Protein AF-A0A6B9FFH4-F1 (afdb_monomer_lite)

Sequence (96 aa):
MSFEESNRLKTLRRREKRAVATIEVTFDEKSAYECPKCGDEERIGIYGRDYDEPSFLPCSAWGCDALLKFVDDGDREDPEPSGQVGLAQFTGGDSA

Foldseek 3Di:
DDPPDDPVVVVVVVLVVQAPEEDAAAAPDWDWDADPPPRDIDTDHDYDDPPPDWDWDADPPPPGRHIYIYDYPPPDDNPDPPPPPDPVPPPPDDDD

Secondary structure (DSSP, 8-state):
------HHHHHHHHHHHH-SEEEEE-BTS-EEEE-TTT--EEEE-B-STT--S-EEEE-SSTT---EEEEEE-S-PPP--------SGGGS-----

Structure (mmCIF, N/CA/C/O backbone):
data_AF-A0A6B9FFH4-F1
#
_entry.id   AF-A0A6B9FFH4-F1
#
loop_
_atom_site.group_PDB
_atom_site.id
_atom_site.type_symbol
_atom_site.label_atom_id
_atom_site.label_alt_id
_atom_site.label_comp_id
_atom_site.label_asym_id
_atom_site.label_entity_id
_atom_site.label_seq_id
_atom_site.pdbx_PDB_ins_code
_atom_site.Cartn_x
_atom_site.Cartn_y
_atom_site.Cartn_z
_atom_site.occupancy
_atom_site.B_iso_or_equiv
_atom_site.auth_seq_id
_atom_site.auth_comp_id
_atom_site.auth_asym_id
_atom_site.auth_atom_id
_atom_site.pdbx_PDB_model_num
ATOM 1 N N . MET A 1 1 ? 10.313 31.338 -2.123 1.00 40.78 1 MET A N 1
ATOM 2 C CA . MET A 1 1 ? 9.506 30.635 -3.141 1.00 40.78 1 MET A CA 1
ATOM 3 C C . MET A 1 1 ? 8.744 29.535 -2.426 1.00 40.78 1 MET A C 1
ATOM 5 O O . MET A 1 1 ? 9.375 28.619 -1.916 1.00 40.78 1 MET A O 1
ATOM 9 N N . SER A 1 2 ? 7.429 29.677 -2.264 1.00 51.41 2 SER A N 1
ATOM 10 C CA . SER A 1 2 ? 6.595 28.613 -1.703 1.00 51.41 2 SER A CA 1
ATOM 11 C C . SER A 1 2 ? 6.494 27.502 -2.743 1.00 51.41 2 SER A C 1
ATOM 13 O O . SER A 1 2 ? 5.872 27.693 -3.784 1.00 51.41 2 SER A O 1
ATOM 15 N N . PHE A 1 3 ? 7.134 26.364 -2.487 1.00 57.47 3 PHE A N 1
ATOM 16 C CA . PHE A 1 3 ? 6.839 25.139 -3.221 1.00 57.47 3 PHE A CA 1
ATOM 17 C C . PHE A 1 3 ? 5.405 24.746 -2.864 1.00 57.47 3 PHE A C 1
ATOM 19 O O . PHE A 1 3 ? 5.165 24.126 -1.827 1.00 57.47 3 PHE A O 1
ATOM 26 N N . GLU A 1 4 ? 4.433 25.178 -3.667 1.00 70.31 4 GLU A N 1
ATOM 27 C CA . GLU A 1 4 ? 3.078 24.660 -3.550 1.00 70.31 4 GLU A CA 1
ATOM 28 C C . GLU A 1 4 ? 3.120 23.176 -3.894 1.00 70.31 4 GLU A C 1
ATOM 30 O O . GLU A 1 4 ? 3.236 22.762 -5.045 1.00 70.31 4 GLU A O 1
ATOM 35 N N . GLU A 1 5 ? 3.088 22.360 -2.849 1.00 74.06 5 GLU A N 1
ATOM 36 C CA . GLU A 1 5 ? 3.020 20.920 -2.986 1.00 74.06 5 GLU A CA 1
ATOM 37 C C . GLU A 1 5 ? 1.751 20.541 -3.765 1.00 74.06 5 GLU A C 1
ATOM 39 O O . GLU A 1 5 ? 0.631 20.902 -3.373 1.00 74.06 5 GLU A O 1
ATOM 44 N N . SER A 1 6 ? 1.942 19.787 -4.853 1.00 85.31 6 SER A N 1
ATOM 45 C CA . SER A 1 6 ? 0.857 19.255 -5.677 1.00 85.31 6 SER A CA 1
ATOM 46 C C . SER A 1 6 ? -0.154 18.483 -4.824 1.00 85.31 6 SER A C 1
ATOM 48 O O . SER A 1 6 ? 0.207 17.736 -3.911 1.00 85.31 6 SER A O 1
ATOM 50 N N . ASN A 1 7 ? -1.441 18.608 -5.152 1.00 86.81 7 ASN A N 1
ATOM 51 C CA . ASN A 1 7 ? -2.515 17.874 -4.475 1.00 86.81 7 ASN A CA 1
ATOM 52 C C . ASN A 1 7 ? -2.310 16.346 -4.517 1.00 86.81 7 ASN A C 1
ATOM 54 O O . ASN A 1 7 ? -2.730 15.649 -3.588 1.00 86.81 7 ASN A O 1
ATOM 58 N N . ARG A 1 8 ? -1.6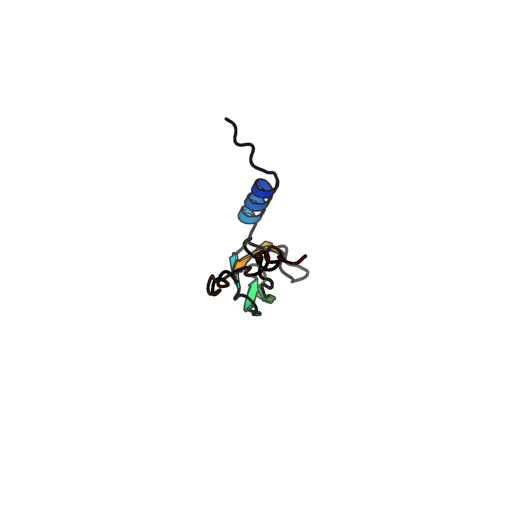14 15.833 -5.545 1.00 81.06 8 ARG A N 1
ATOM 59 C CA . ARG A 1 8 ? -1.206 14.421 -5.640 1.00 81.06 8 ARG A CA 1
ATOM 60 C C . ARG A 1 8 ? -0.274 14.038 -4.490 1.00 81.06 8 ARG A C 1
ATOM 62 O O . ARG A 1 8 ? -0.572 13.103 -3.753 1.00 81.06 8 ARG A O 1
ATOM 69 N N . LEU A 1 9 ? 0.790 14.814 -4.275 1.00 83.06 9 LEU A N 1
ATOM 70 C CA . LEU A 1 9 ? 1.776 14.581 -3.213 1.00 83.06 9 LEU A CA 1
ATOM 71 C C . LEU A 1 9 ? 1.147 14.691 -1.818 1.00 83.06 9 LEU A C 1
ATOM 73 O O . LEU A 1 9 ? 1.352 13.816 -0.976 1.00 83.06 9 LEU A O 1
ATOM 77 N N . LYS A 1 10 ? 0.267 15.680 -1.608 1.00 86.94 10 LYS A N 1
ATOM 78 C CA . LYS A 1 10 ? -0.506 15.802 -0.359 1.00 86.94 10 LYS A CA 1
ATOM 79 C C . LYS A 1 10 ? -1.360 14.562 -0.090 1.00 86.94 10 LYS A C 1
ATOM 81 O O . LYS A 1 10 ? -1.464 14.118 1.053 1.00 86.94 10 LYS A O 1
ATOM 86 N N . THR A 1 11 ? -1.992 14.011 -1.127 1.00 86.81 11 THR A N 1
ATOM 87 C CA . THR A 1 11 ? -2.834 12.810 -1.014 1.00 86.81 11 THR A CA 1
ATOM 88 C C . THR A 1 11 ? -1.996 11.575 -0.708 1.00 86.81 11 THR A C 1
ATOM 90 O O . THR A 1 11 ? -2.354 10.826 0.200 1.00 86.81 11 THR A O 1
ATOM 93 N N . LEU A 1 12 ? -0.863 11.403 -1.391 1.00 85.19 12 LEU A N 1
ATOM 94 C CA . LEU A 1 12 ? 0.085 10.320 -1.126 1.00 85.19 12 LEU A CA 1
ATOM 95 C C . LEU A 1 12 ? 0.577 10.361 0.323 1.00 85.19 12 LEU A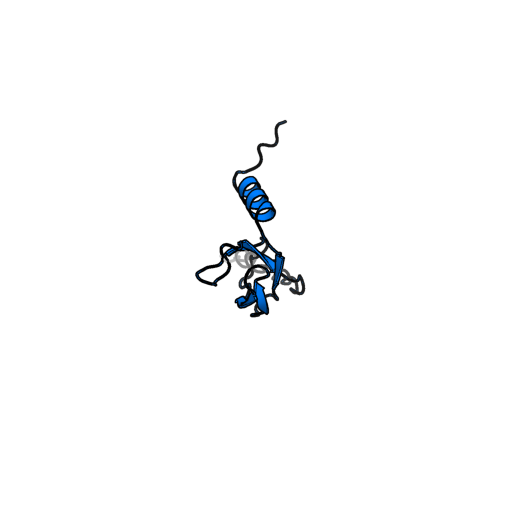 C 1
ATOM 97 O O . LEU A 1 12 ? 0.374 9.396 1.053 1.00 85.19 12 LEU A O 1
ATOM 101 N N . ARG A 1 13 ? 1.067 11.510 0.805 1.00 87.25 13 ARG A N 1
ATOM 102 C CA . ARG A 1 13 ? 1.511 11.666 2.204 1.00 87.25 13 ARG A CA 1
ATOM 103 C C . ARG A 1 13 ? 0.414 11.359 3.222 1.00 87.25 13 ARG A C 1
ATOM 105 O O . ARG A 1 13 ? 0.683 10.804 4.283 1.00 87.25 13 ARG A O 1
ATOM 112 N N . ARG A 1 14 ? -0.837 11.741 2.941 1.00 89.56 14 ARG A N 1
ATOM 113 C CA . ARG A 1 14 ? -1.976 11.417 3.820 1.00 89.56 14 ARG A CA 1
ATOM 114 C C . ARG A 1 14 ? -2.259 9.919 3.850 1.00 89.56 14 ARG A C 1
ATOM 116 O O . ARG A 1 14 ? -2.607 9.411 4.910 1.00 89.56 14 ARG A O 1
ATOM 123 N N . ARG A 1 15 ? -2.141 9.230 2.714 1.00 88.62 15 ARG A N 1
ATOM 124 C CA . ARG A 1 15 ? -2.318 7.776 2.631 1.00 88.62 15 ARG A CA 1
ATOM 125 C C . ARG A 1 15 ? -1.181 7.041 3.326 1.00 88.62 15 ARG A C 1
ATOM 127 O O . ARG A 1 15 ? -1.472 6.164 4.123 1.00 88.62 15 ARG A O 1
ATOM 134 N N . GLU A 1 16 ? 0.064 7.476 3.147 1.00 87.81 16 GLU A N 1
ATOM 135 C CA . GLU A 1 16 ? 1.215 6.931 3.880 1.00 87.81 16 GLU A CA 1
ATOM 136 C C . GLU A 1 16 ? 1.039 7.039 5.391 1.00 87.81 16 GLU A C 1
ATOM 138 O O . GLU A 1 16 ? 1.214 6.057 6.098 1.00 87.81 16 GLU A O 1
ATOM 143 N N . LYS A 1 17 ? 0.591 8.196 5.893 1.00 88.69 17 LYS A N 1
ATOM 144 C CA . LYS A 1 17 ? 0.310 8.378 7.327 1.00 88.69 17 LYS A CA 1
ATOM 145 C C . LYS A 1 17 ? -0.835 7.509 7.858 1.00 88.69 17 LYS A C 1
ATOM 147 O O . LYS A 1 17 ? -0.934 7.331 9.066 1.00 88.69 17 LYS A O 1
ATOM 152 N N . ARG A 1 18 ? -1.742 7.053 6.989 1.00 90.00 18 ARG A N 1
ATOM 153 C CA . ARG A 1 18 ? -2.904 6.226 7.355 1.00 90.00 18 ARG A CA 1
ATOM 154 C C . ARG A 1 18 ? -2.673 4.737 7.125 1.00 90.00 18 ARG A C 1
ATOM 156 O O . ARG A 1 18 ? -3.479 3.948 7.610 1.00 90.00 18 ARG A O 1
ATOM 163 N N . ALA A 1 19 ? -1.654 4.368 6.353 1.00 90.69 19 ALA A N 1
ATOM 164 C CA . ALA A 1 19 ? -1.364 2.981 6.049 1.00 90.69 19 ALA A CA 1
ATOM 165 C C . ALA A 1 19 ? -0.985 2.249 7.340 1.00 90.69 19 ALA A C 1
ATOM 167 O O . ALA A 1 19 ? -0.151 2.716 8.112 1.00 90.69 19 ALA A O 1
ATOM 168 N N . VAL A 1 20 ? -1.634 1.114 7.576 1.00 90.88 20 VAL A N 1
ATOM 169 C CA . VAL A 1 20 ? -1.411 0.266 8.750 1.00 90.88 20 VAL A CA 1
ATOM 170 C C . VAL A 1 20 ? -0.120 -0.529 8.588 1.00 90.88 20 VAL A C 1
ATOM 172 O O . VAL A 1 20 ? 0.601 -0.731 9.559 1.00 90.88 20 VAL A O 1
ATOM 175 N N . ALA A 1 21 ? 0.182 -0.954 7.361 1.00 90.94 21 ALA A N 1
ATOM 176 C CA . ALA A 1 21 ? 1.413 -1.650 7.023 1.00 90.94 21 ALA A CA 1
ATOM 177 C C . ALA A 1 21 ? 1.805 -1.431 5.562 1.00 90.94 21 ALA A C 1
ATOM 179 O O . ALA A 1 21 ? 0.994 -0.993 4.738 1.00 90.94 21 ALA A O 1
ATOM 180 N N . THR A 1 22 ? 3.067 -1.752 5.284 1.00 92.50 22 THR A N 1
ATOM 181 C CA . THR A 1 22 ? 3.618 -1.868 3.936 1.00 92.50 22 THR A CA 1
ATOM 182 C C . THR A 1 22 ? 3.831 -3.345 3.644 1.00 92.50 22 THR A C 1
ATOM 184 O O . THR A 1 22 ? 4.423 -4.042 4.462 1.00 92.50 22 THR A O 1
ATOM 187 N N . ILE A 1 23 ? 3.299 -3.801 2.518 1.00 90.00 23 ILE A N 1
ATOM 188 C CA . ILE A 1 23 ? 3.412 -5.157 2.002 1.00 90.00 23 ILE A CA 1
ATOM 189 C C . ILE A 1 23 ? 4.285 -5.078 0.754 1.00 90.00 23 ILE A C 1
ATOM 191 O O . ILE A 1 23 ? 3.960 -4.349 -0.187 1.00 90.00 23 ILE A O 1
ATOM 195 N N . GLU A 1 24 ? 5.396 -5.799 0.782 1.00 89.25 24 GLU A N 1
ATOM 196 C CA . GLU A 1 24 ? 6.271 -5.987 -0.370 1.00 89.25 24 GLU A CA 1
ATOM 197 C C . GLU A 1 24 ? 5.702 -7.122 -1.222 1.00 89.25 24 GLU A C 1
ATOM 199 O O . GLU A 1 24 ? 5.258 -8.149 -0.700 1.00 89.25 24 GLU A O 1
ATOM 204 N N . VAL A 1 25 ? 5.615 -6.885 -2.525 1.00 87.38 25 VAL A N 1
ATOM 205 C CA . VAL A 1 25 ? 4.981 -7.786 -3.484 1.00 87.38 25 VAL A CA 1
ATOM 206 C C . VAL A 1 25 ? 5.939 -7.977 -4.639 1.00 87.38 25 VAL A C 1
ATOM 208 O O . VAL A 1 25 ? 6.452 -7.000 -5.176 1.00 87.38 25 VAL A O 1
ATOM 211 N N . THR A 1 26 ? 6.112 -9.225 -5.042 1.00 86.25 26 THR A N 1
ATOM 212 C CA . THR A 1 26 ? 6.971 -9.583 -6.164 1.00 86.25 26 THR A CA 1
ATOM 213 C C . THR A 1 26 ? 6.304 -9.191 -7.474 1.00 86.25 26 THR A C 1
ATOM 215 O O . THR A 1 26 ? 5.120 -9.472 -7.704 1.00 86.25 26 THR A O 1
ATOM 218 N N . PHE A 1 27 ? 7.059 -8.509 -8.329 1.00 82.69 27 PHE A N 1
ATOM 219 C CA . PHE A 1 27 ? 6.574 -8.043 -9.619 1.00 82.69 27 PHE A CA 1
ATOM 220 C C . PHE A 1 27 ? 6.147 -9.205 -10.532 1.00 82.69 27 PHE A C 1
ATOM 222 O O . PHE A 1 27 ? 6.787 -10.252 -10.562 1.00 82.69 27 PHE A O 1
ATOM 229 N N . ASP A 1 28 ? 5.053 -9.026 -11.281 1.00 83.88 28 ASP A N 1
ATOM 230 C CA . ASP A 1 28 ? 4.443 -10.029 -12.174 1.00 83.88 28 ASP A CA 1
ATOM 231 C C . ASP A 1 28 ? 4.006 -11.354 -11.502 1.00 83.88 28 ASP A C 1
ATOM 233 O O . ASP A 1 28 ? 3.478 -12.254 -12.165 1.00 83.88 28 ASP A O 1
ATOM 237 N N . GLU A 1 29 ? 4.088 -11.450 -10.173 1.00 85.06 29 GLU A N 1
ATOM 238 C CA . GLU A 1 29 ? 3.656 -12.606 -9.390 1.00 85.06 29 GLU A CA 1
ATOM 239 C C . GLU A 1 29 ? 2.559 -12.248 -8.380 1.00 85.06 29 GLU A C 1
ATOM 241 O O . GLU A 1 29 ? 2.282 -11.085 -8.093 1.00 85.06 29 GLU A O 1
ATOM 246 N N . LYS A 1 30 ? 1.864 -13.270 -7.858 1.00 88.75 30 LYS A N 1
ATOM 247 C CA . LYS A 1 30 ? 0.914 -13.091 -6.751 1.00 88.75 30 LYS A CA 1
ATOM 248 C C . LYS A 1 30 ? 1.563 -13.495 -5.437 1.00 88.75 30 LYS A C 1
ATOM 250 O O . LYS A 1 30 ? 1.639 -14.689 -5.138 1.00 88.75 30 LYS A O 1
ATOM 255 N N . SER A 1 31 ? 1.911 -12.516 -4.617 1.00 88.56 31 SER A N 1
ATOM 256 C CA . SER A 1 31 ? 2.385 -12.733 -3.254 1.00 88.56 31 SER A CA 1
ATOM 257 C C . SER A 1 31 ? 1.193 -12.854 -2.304 1.00 88.56 31 SER A C 1
ATOM 259 O O . SER A 1 31 ? 0.228 -12.086 -2.372 1.00 88.56 31 SER A O 1
ATOM 261 N N . ALA A 1 32 ? 1.233 -13.862 -1.432 1.00 91.50 32 ALA A N 1
ATOM 262 C CA . ALA A 1 32 ? 0.302 -13.935 -0.314 1.00 91.50 32 ALA A CA 1
ATOM 263 C C . ALA A 1 32 ? 0.708 -12.899 0.738 1.00 91.50 32 ALA A C 1
ATOM 265 O O . ALA A 1 32 ? 1.896 -12.726 1.005 1.00 91.50 32 ALA A O 1
ATOM 266 N N . TYR A 1 33 ? -0.269 -12.231 1.336 1.00 90.94 33 TYR A N 1
ATOM 267 C CA . TYR A 1 33 ? -0.049 -11.340 2.463 1.00 90.94 33 TYR A CA 1
ATOM 268 C C . TYR A 1 33 ? -1.131 -11.556 3.515 1.00 90.94 33 TYR A C 1
ATOM 270 O O . TYR A 1 33 ? -2.273 -11.881 3.194 1.00 90.94 33 TYR A O 1
ATOM 278 N N . GLU A 1 34 ? -0.767 -11.329 4.771 1.00 93.69 34 GLU A N 1
ATOM 279 C CA . GLU A 1 34 ? -1.697 -11.342 5.893 1.00 93.69 34 GLU A CA 1
ATOM 280 C C . GLU A 1 34 ? -1.990 -9.899 6.315 1.00 93.69 34 GLU A C 1
ATOM 282 O O . GLU A 1 34 ? -1.081 -9.080 6.490 1.00 93.69 34 GLU A O 1
ATOM 287 N N . CYS A 1 35 ? -3.267 -9.548 6.471 1.00 91.94 35 CYS A N 1
ATOM 288 C CA . CYS A 1 35 ? -3.632 -8.241 6.992 1.00 91.94 35 CYS A CA 1
ATOM 289 C C . CYS A 1 35 ? -3.277 -8.148 8.488 1.00 91.94 35 CYS A C 1
ATOM 291 O O . CYS A 1 35 ? -3.927 -8.803 9.301 1.00 91.94 35 CYS A O 1
ATOM 293 N N . PRO A 1 36 ? -2.387 -7.238 8.920 1.00 90.56 36 PRO A N 1
ATOM 294 C CA . PRO A 1 36 ? -1.953 -7.159 10.321 1.00 90.56 36 PRO A CA 1
ATOM 295 C C . PRO A 1 36 ? -3.042 -6.676 11.291 1.00 90.56 36 PRO A C 1
ATOM 297 O O . PRO A 1 36 ? -2.831 -6.662 12.501 1.00 90.56 36 PRO A O 1
ATOM 300 N N . LYS A 1 37 ? -4.199 -6.229 10.782 1.00 91.75 37 LYS A N 1
ATOM 301 C CA . LYS A 1 37 ? -5.319 -5.761 11.607 1.00 91.75 37 LYS A CA 1
ATOM 302 C C . LYS A 1 37 ? -6.338 -6.860 11.912 1.00 91.75 37 LYS A C 1
ATOM 304 O O . LYS A 1 37 ? -6.876 -6.873 13.015 1.00 91.75 37 LYS A O 1
ATOM 309 N N . CYS A 1 38 ? -6.639 -7.732 10.950 1.00 92.12 38 CYS A N 1
ATOM 310 C CA . CYS A 1 38 ? -7.669 -8.768 11.094 1.00 92.12 38 CYS A CA 1
ATOM 311 C C . CYS A 1 38 ? -7.162 -10.203 10.893 1.00 92.12 38 CYS A C 1
ATOM 313 O O . CYS A 1 38 ? -7.933 -11.123 11.144 1.00 92.12 38 CYS A O 1
ATOM 315 N N . GLY A 1 39 ? -5.910 -10.393 10.464 1.00 92.12 39 GLY A N 1
ATOM 316 C CA . GLY A 1 39 ? -5.302 -11.702 10.201 1.00 92.12 39 GLY A CA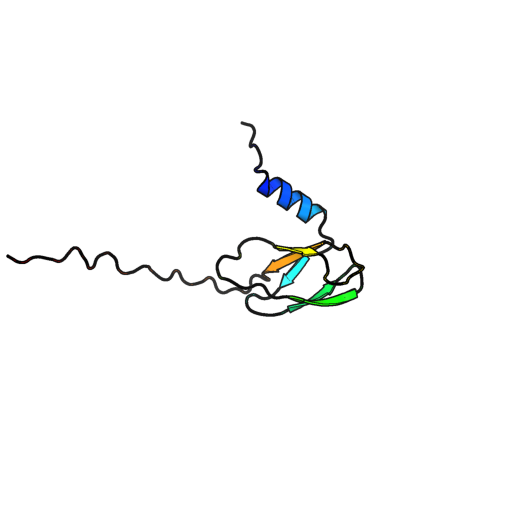 1
ATOM 317 C C . GLY A 1 39 ? -5.821 -12.403 8.942 1.00 92.12 39 GLY A C 1
ATOM 318 O O . GLY A 1 39 ? -5.632 -13.601 8.787 1.00 92.12 39 GLY A O 1
ATOM 319 N N . ASP A 1 40 ? -6.531 -11.683 8.069 1.00 92.19 40 ASP A N 1
ATOM 320 C CA . ASP A 1 40 ? -7.068 -12.252 6.829 1.00 92.19 40 ASP A CA 1
ATOM 321 C C . ASP A 1 40 ? -5.947 -12.402 5.795 1.00 92.19 40 ASP A C 1
ATOM 323 O O . ASP A 1 40 ? -5.187 -11.452 5.568 1.00 92.19 40 ASP A O 1
ATOM 327 N N . GLU A 1 41 ? -5.840 -13.589 5.199 1.00 93.19 41 GLU A N 1
ATOM 328 C CA . GLU A 1 41 ? -4.857 -13.901 4.163 1.00 93.19 41 GLU A CA 1
ATOM 329 C C . GLU A 1 41 ? -5.457 -13.704 2.771 1.00 93.19 41 GLU A C 1
ATOM 331 O O . GLU A 1 41 ? -6.493 -14.274 2.429 1.00 93.19 41 GLU A O 1
ATOM 336 N N . GLU A 1 42 ? -4.758 -12.950 1.930 1.00 91.19 42 GLU A N 1
ATOM 337 C CA . GLU A 1 42 ? -5.163 -12.672 0.555 1.00 91.19 42 GLU A CA 1
ATOM 338 C C . GLU A 1 42 ? -3.939 -12.728 -0.366 1.00 91.19 42 GLU A C 1
ATOM 340 O O . GLU A 1 42 ? -2.790 -12.697 0.079 1.00 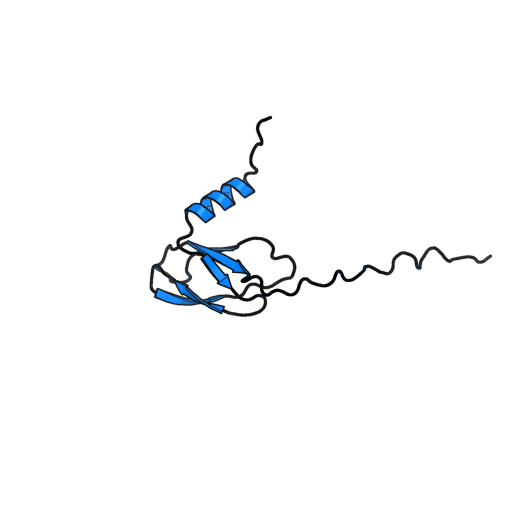91.19 42 GLU A O 1
ATOM 345 N N . ARG A 1 43 ? -4.166 -12.819 -1.678 1.00 91.81 43 ARG A N 1
ATOM 346 C CA . ARG A 1 43 ? -3.098 -12.779 -2.682 1.00 91.81 43 ARG A CA 1
ATOM 347 C C . ARG A 1 43 ? -3.207 -11.547 -3.559 1.00 91.81 43 ARG A C 1
ATOM 349 O O . ARG A 1 43 ? -4.243 -11.309 -4.175 1.00 91.81 43 ARG A O 1
ATOM 356 N N . ILE A 1 44 ? -2.103 -10.826 -3.704 1.00 90.00 44 ILE A N 1
ATOM 357 C CA . ILE A 1 44 ? -2.017 -9.640 -4.553 1.00 90.00 44 ILE A CA 1
ATOM 358 C C . ILE A 1 44 ? -0.797 -9.717 -5.461 1.00 90.00 44 ILE A C 1
ATOM 360 O O . ILE A 1 44 ? 0.206 -10.319 -5.101 1.00 90.00 44 ILE A O 1
ATOM 364 N N . GLY A 1 45 ? -0.903 -9.119 -6.642 1.00 87.56 45 GLY A N 1
ATOM 365 C CA . GLY A 1 45 ? 0.207 -8.977 -7.572 1.00 87.56 45 GLY A CA 1
ATOM 366 C C . GLY A 1 45 ? 0.233 -7.578 -8.160 1.00 87.56 45 GLY A C 1
ATOM 367 O O . GLY A 1 45 ? -0.822 -6.959 -8.346 1.00 87.56 45 GLY A O 1
ATOM 368 N N . ILE A 1 46 ? 1.438 -7.091 -8.428 1.00 83.69 46 ILE A N 1
ATOM 369 C CA . ILE A 1 46 ? 1.682 -5.852 -9.159 1.00 83.69 46 ILE A CA 1
ATOM 370 C C . ILE A 1 46 ? 1.977 -6.243 -10.607 1.00 83.69 46 ILE A C 1
ATOM 372 O O . ILE A 1 46 ? 2.846 -7.071 -10.859 1.00 83.69 46 ILE A O 1
ATOM 376 N N . TYR A 1 47 ? 1.238 -5.659 -11.552 1.00 82.06 47 TYR A N 1
ATOM 377 C CA . TYR A 1 47 ? 1.358 -5.968 -12.977 1.00 82.06 47 TYR A CA 1
ATOM 378 C C . TYR A 1 47 ? 1.507 -4.687 -13.796 1.00 82.06 47 TYR A C 1
ATOM 380 O O . TYR A 1 47 ? 0.765 -3.723 -13.585 1.00 82.06 47 TYR A O 1
ATOM 388 N N . GLY A 1 48 ? 2.384 -4.720 -14.801 1.00 75.44 48 GLY A N 1
ATOM 389 C CA . GLY A 1 48 ? 2.512 -3.665 -15.811 1.00 75.44 48 GLY A CA 1
ATOM 390 C C . GLY A 1 48 ? 3.781 -2.819 -15.690 1.00 75.44 48 GLY A C 1
ATOM 391 O O . GLY A 1 48 ? 4.271 -2.538 -14.605 1.00 75.44 48 GLY A O 1
ATOM 392 N N . ARG A 1 49 ? 4.311 -2.393 -16.843 1.00 66.00 49 ARG A N 1
ATOM 393 C CA . ARG A 1 49 ? 5.672 -1.838 -16.986 1.00 66.00 49 ARG A CA 1
ATOM 394 C C . ARG A 1 49 ? 5.872 -0.447 -16.370 1.00 66.00 49 ARG A C 1
ATOM 396 O O . ARG A 1 49 ? 6.996 -0.112 -16.021 1.00 66.00 49 ARG A O 1
ATOM 403 N N . ASP A 1 50 ? 4.794 0.313 -16.187 1.00 65.44 50 ASP A N 1
ATOM 404 C CA . ASP A 1 50 ? 4.821 1.706 -15.708 1.00 65.44 50 ASP A CA 1
ATOM 405 C C . ASP A 1 50 ? 4.498 1.828 -14.205 1.00 65.44 50 ASP A C 1
ATOM 407 O O . ASP A 1 50 ? 3.931 2.826 -13.749 1.00 65.44 50 ASP A O 1
ATOM 411 N N . TYR A 1 51 ? 4.780 0.782 -13.425 1.00 67.75 51 TYR A N 1
ATOM 412 C CA . TYR A 1 51 ? 4.521 0.786 -11.991 1.00 67.75 51 TYR A CA 1
ATOM 413 C C . TYR A 1 51 ? 5.731 1.319 -11.212 1.00 67.75 51 TYR A C 1
ATOM 415 O O . TYR A 1 51 ? 6.555 0.553 -10.731 1.00 67.75 51 TYR A O 1
ATOM 423 N N . ASP A 1 52 ? 5.813 2.644 -11.076 1.00 69.81 52 ASP A N 1
ATOM 424 C CA . ASP A 1 52 ? 6.838 3.315 -10.253 1.00 69.81 52 ASP A CA 1
ATOM 425 C C . ASP A 1 52 ? 6.260 3.904 -8.949 1.00 69.81 52 ASP A C 1
ATOM 427 O O . ASP A 1 52 ? 6.976 4.508 -8.147 1.00 69.81 52 ASP A O 1
ATOM 431 N N . GLU A 1 53 ? 4.948 3.770 -8.717 1.00 76.62 53 GLU A N 1
ATOM 432 C CA . GLU A 1 53 ? 4.268 4.378 -7.570 1.00 76.62 53 GLU A CA 1
ATOM 433 C C . GLU A 1 53 ? 3.670 3.348 -6.605 1.00 76.62 53 GLU A C 1
ATOM 435 O O . GLU A 1 53 ? 3.054 2.376 -7.036 1.00 76.62 53 GLU A O 1
ATOM 440 N N . PRO A 1 54 ? 3.753 3.589 -5.283 1.00 82.88 54 PRO A N 1
ATOM 441 C CA . PRO A 1 54 ? 3.127 2.719 -4.300 1.00 82.88 54 PRO A CA 1
ATOM 442 C C . PRO A 1 54 ? 1.600 2.749 -4.421 1.00 82.88 54 PRO A C 1
ATOM 444 O O . PRO A 1 54 ? 0.975 3.817 -4.448 1.00 82.88 54 PRO A O 1
ATOM 447 N N . SER A 1 55 ? 0.986 1.569 -4.391 1.00 87.25 55 SER A N 1
ATOM 448 C CA . SER A 1 55 ? -0.469 1.429 -4.359 1.00 87.25 55 SER A CA 1
ATOM 449 C C . SER A 1 55 ? -0.979 1.416 -2.931 1.00 87.25 55 SER A C 1
ATOM 451 O O . SER A 1 55 ? -0.358 0.864 -2.028 1.00 87.25 55 SER A O 1
ATOM 453 N N . PHE A 1 56 ? -2.150 2.011 -2.722 1.00 90.56 56 PHE A N 1
ATOM 454 C CA . PHE A 1 56 ? -2.831 1.998 -1.432 1.00 90.56 56 PHE A CA 1
ATOM 455 C C . PHE A 1 56 ? -4.213 1.396 -1.611 1.00 90.56 56 PHE A C 1
ATOM 457 O O . PHE A 1 56 ? -5.053 2.001 -2.284 1.00 90.56 56 PHE A O 1
ATOM 464 N N . LEU A 1 57 ? -4.456 0.245 -0.993 1.00 90.44 57 LEU A N 1
ATOM 465 C CA . LEU A 1 57 ? -5.737 -0.453 -1.066 1.00 90.44 57 LEU A CA 1
ATOM 466 C C . LEU A 1 57 ? -6.226 -0.800 0.343 1.00 90.44 57 LEU A C 1
ATOM 468 O O . LEU A 1 57 ? -5.410 -1.028 1.239 1.00 90.44 57 LEU A O 1
ATOM 472 N N . PRO A 1 58 ? -7.546 -0.795 0.582 1.00 91.19 58 PRO A N 1
ATOM 473 C CA . PRO A 1 58 ? -8.090 -1.353 1.809 1.00 91.19 58 PRO A CA 1
ATOM 474 C C . PRO A 1 58 ? -7.879 -2.874 1.844 1.00 91.19 58 PRO A C 1
ATOM 476 O O . PRO A 1 58 ? -7.758 -3.513 0.799 1.00 91.19 58 PRO A O 1
ATOM 479 N N . CYS A 1 59 ? -7.874 -3.452 3.043 1.00 92.06 59 CYS A N 1
ATOM 480 C CA . CYS A 1 59 ? -8.006 -4.895 3.221 1.00 92.06 59 CYS A CA 1
ATOM 481 C C . CYS A 1 59 ? -9.292 -5.405 2.538 1.00 92.06 59 CYS A C 1
ATOM 483 O O . CYS A 1 59 ? -10.316 -4.720 2.552 1.00 92.06 59 CYS A O 1
ATOM 485 N N . SER A 1 60 ? -9.230 -6.593 1.929 1.00 88.44 60 SER A N 1
ATOM 486 C CA . SER A 1 60 ? -10.355 -7.230 1.230 1.00 88.44 60 SER A CA 1
ATOM 487 C C . SER A 1 60 ? -11.442 -7.739 2.183 1.00 88.44 60 SER A C 1
ATOM 489 O O . SER A 1 60 ? -12.605 -7.841 1.785 1.00 88.44 60 SER A O 1
ATOM 491 N N . ALA A 1 61 ? -11.100 -8.008 3.447 1.00 91.00 61 ALA A N 1
ATOM 492 C CA . ALA A 1 61 ? -12.041 -8.484 4.449 1.00 91.00 61 ALA A CA 1
ATOM 493 C C . ALA A 1 61 ? -13.179 -7.474 4.692 1.00 91.00 61 ALA A C 1
ATOM 495 O O . ALA A 1 61 ? -12.954 -6.321 5.063 1.00 91.00 61 ALA A O 1
ATOM 496 N N . TRP A 1 62 ? -14.427 -7.939 4.570 1.00 84.06 62 TRP A N 1
ATOM 497 C CA . TRP A 1 62 ? -15.650 -7.115 4.587 1.00 84.06 62 TRP A CA 1
ATOM 498 C C . TRP A 1 62 ? -15.875 -6.291 5.877 1.00 84.06 62 TRP A C 1
ATOM 500 O O . TRP A 1 62 ? -16.698 -5.378 5.893 1.00 84.06 62 TRP A O 1
ATOM 510 N N . GLY A 1 63 ? -15.130 -6.575 6.951 1.00 88.56 63 GLY A N 1
ATOM 511 C CA . GLY A 1 63 ? -15.176 -5.852 8.229 1.00 88.56 63 GLY A CA 1
ATOM 512 C C . GLY A 1 63 ? -13.882 -5.130 8.619 1.00 88.56 63 GLY A C 1
ATOM 513 O O . GLY A 1 63 ? -13.793 -4.633 9.740 1.00 88.56 63 GLY A O 1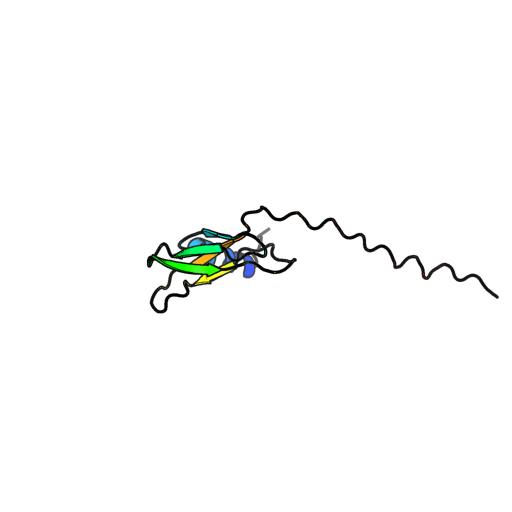
ATOM 514 N N . CYS A 1 64 ? -12.873 -5.088 7.745 1.00 90.25 64 CYS A N 1
ATOM 515 C CA . CYS A 1 64 ? -11.564 -4.523 8.060 1.00 90.25 64 CYS A CA 1
ATOM 516 C C . CYS A 1 64 ? -11.308 -3.234 7.270 1.00 90.25 64 CYS A C 1
ATOM 518 O O . CYS A 1 64 ? -11.176 -3.234 6.053 1.00 90.25 64 CYS A O 1
ATOM 520 N N . ASP A 1 65 ? -11.172 -2.115 7.976 1.00 90.62 65 ASP A N 1
ATOM 521 C CA . ASP A 1 65 ? -10.873 -0.788 7.421 1.00 90.62 65 ASP A CA 1
ATOM 522 C C . ASP A 1 65 ? -9.362 -0.485 7.363 1.00 90.62 65 ASP A C 1
ATOM 524 O O . ASP A 1 65 ? -8.953 0.676 7.271 1.00 90.62 65 ASP A O 1
ATOM 528 N N . ALA A 1 66 ? -8.509 -1.512 7.444 1.00 92.25 66 ALA A N 1
ATOM 529 C CA . ALA A 1 66 ? -7.067 -1.338 7.319 1.00 92.25 66 ALA A CA 1
ATOM 530 C C . ALA A 1 66 ? -6.710 -0.852 5.912 1.00 92.25 66 ALA A C 1
ATOM 532 O O . ALA A 1 66 ? -7.036 -1.505 4.925 1.00 92.25 66 ALA A O 1
ATOM 533 N N . LEU A 1 67 ? -6.010 0.279 5.824 1.00 94.19 67 LEU A N 1
ATOM 534 C CA . LEU A 1 67 ? -5.386 0.728 4.584 1.00 94.19 67 LEU A CA 1
ATOM 535 C C . LEU A 1 67 ? -3.984 0.122 4.501 1.00 94.19 67 LEU A C 1
ATOM 537 O O . LEU A 1 67 ? -3.189 0.314 5.417 1.00 94.19 67 LEU A O 1
ATOM 541 N N . LEU A 1 68 ? -3.674 -0.578 3.418 1.00 92.81 68 LEU A N 1
ATOM 542 C CA . LEU A 1 68 ? -2.386 -1.226 3.192 1.00 92.81 68 LEU A CA 1
ATOM 543 C C . LEU A 1 68 ? -1.654 -0.529 2.046 1.00 92.81 68 LEU A C 1
ATOM 545 O O . LEU A 1 68 ? -2.275 -0.104 1.067 1.00 92.81 68 LEU A O 1
ATOM 549 N N . LYS A 1 69 ? -0.338 -0.376 2.196 1.00 93.31 69 LYS A N 1
ATOM 550 C CA . LYS A 1 69 ? 0.565 0.112 1.152 1.00 93.31 69 LYS A CA 1
ATOM 551 C C . LYS A 1 69 ? 1.205 -1.099 0.479 1.00 93.31 69 LYS A C 1
ATOM 553 O O . LYS A 1 69 ? 1.755 -1.935 1.180 1.00 93.31 69 LYS A O 1
ATOM 558 N N . PHE A 1 70 ? 1.161 -1.166 -0.844 1.00 90.00 70 PHE A N 1
ATOM 559 C CA . PHE A 1 70 ? 1.789 -2.217 -1.641 1.00 90.00 70 PHE A CA 1
ATOM 560 C C . PHE A 1 70 ? 2.918 -1.615 -2.463 1.00 90.00 70 PHE A C 1
ATOM 562 O O . PHE A 1 70 ? 2.713 -0.629 -3.184 1.00 90.00 70 PHE A O 1
ATOM 569 N N . VAL A 1 71 ? 4.106 -2.185 -2.311 1.00 89.50 71 VAL A N 1
ATOM 570 C CA . VAL A 1 71 ? 5.330 -1.747 -2.983 1.00 89.50 71 VAL A CA 1
ATOM 571 C C . VAL A 1 71 ? 5.965 -2.960 -3.639 1.00 89.50 71 VAL A C 1
ATOM 573 O O . VAL A 1 71 ? 5.827 -4.070 -3.134 1.00 89.50 71 VAL A O 1
ATOM 576 N N . ASP A 1 72 ? 6.609 -2.726 -4.773 1.00 85.94 72 ASP A N 1
ATOM 577 C CA . ASP A 1 72 ? 7.484 -3.709 -5.398 1.00 85.94 72 ASP A CA 1
ATOM 578 C C . ASP A 1 72 ? 8.631 -4.072 -4.439 1.00 85.94 72 ASP A C 1
ATOM 580 O O . ASP A 1 72 ? 9.154 -3.189 -3.751 1.00 85.94 72 ASP A O 1
ATOM 584 N N . ASP A 1 73 ? 8.995 -5.351 -4.366 1.00 83.38 73 ASP A N 1
ATOM 585 C CA . ASP A 1 73 ? 10.125 -5.820 -3.547 1.00 83.38 73 ASP A CA 1
ATOM 586 C C . ASP A 1 73 ? 11.484 -5.348 -4.096 1.00 83.38 73 ASP A C 1
ATOM 588 O O . ASP A 1 73 ? 12.476 -5.305 -3.366 1.00 83.38 73 ASP A O 1
ATOM 592 N N . GLY A 1 74 ? 11.503 -4.881 -5.348 1.00 75.56 74 GLY A N 1
ATOM 593 C CA . GLY A 1 74 ? 12.674 -4.309 -6.000 1.00 75.56 74 GLY A CA 1
ATOM 594 C C . GLY A 1 74 ? 13.534 -5.344 -6.718 1.00 75.56 74 GLY A C 1
ATOM 595 O O . GLY A 1 74 ? 14.600 -4.982 -7.214 1.00 75.56 74 GLY A O 1
ATOM 596 N N . ASP A 1 75 ? 13.067 -6.592 -6.830 1.00 74.31 75 ASP A N 1
ATOM 597 C CA . ASP A 1 75 ? 13.738 -7.656 -7.587 1.00 74.31 75 ASP A CA 1
ATOM 598 C C . ASP A 1 75 ? 13.438 -7.588 -9.101 1.00 74.31 75 ASP A C 1
ATOM 600 O O . ASP A 1 75 ? 13.783 -8.490 -9.869 1.00 74.31 75 ASP A O 1
ATOM 604 N N . ARG A 1 76 ? 12.821 -6.495 -9.571 1.00 69.88 76 ARG A N 1
ATOM 605 C CA . ARG A 1 76 ? 12.562 -6.254 -10.992 1.00 69.88 76 ARG A CA 1
ATOM 606 C C . ARG A 1 76 ? 13.871 -6.020 -11.751 1.00 69.88 76 ARG A C 1
ATOM 608 O O . ARG A 1 76 ? 14.585 -5.051 -11.497 1.00 69.88 76 ARG A O 1
ATOM 615 N N . GLU A 1 77 ? 14.142 -6.846 -12.761 1.00 63.78 77 GLU A N 1
ATOM 616 C CA . GLU A 1 77 ? 15.141 -6.514 -13.780 1.00 63.78 77 GLU A CA 1
ATOM 617 C C . GLU A 1 77 ? 14.665 -5.265 -14.535 1.00 63.78 77 GLU A C 1
ATOM 619 O O . GLU A 1 77 ? 13.589 -5.271 -15.144 1.00 6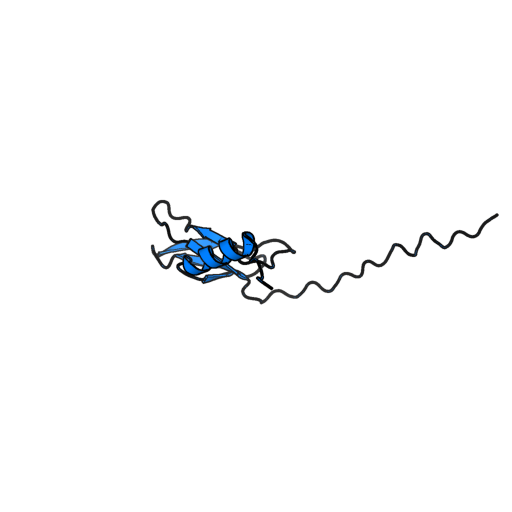3.78 77 GLU A O 1
ATOM 624 N N . ASP A 1 78 ? 15.441 -4.177 -14.472 1.00 60.59 78 ASP A N 1
ATOM 625 C CA . ASP A 1 78 ? 15.159 -2.980 -15.262 1.00 60.59 78 ASP A CA 1
ATOM 626 C C . ASP A 1 78 ? 14.994 -3.397 -16.728 1.00 60.59 78 ASP A C 1
ATOM 628 O O . ASP A 1 78 ? 15.880 -4.067 -17.275 1.00 60.59 78 ASP A O 1
ATOM 632 N N . PRO A 1 79 ? 13.884 -3.033 -17.396 1.00 57.12 79 PRO A N 1
ATOM 633 C CA . PRO A 1 79 ? 13.762 -3.317 -18.809 1.00 57.12 79 PRO A CA 1
ATOM 634 C C . PRO A 1 79 ? 14.913 -2.606 -19.520 1.00 57.12 79 PRO A C 1
ATOM 636 O O . PRO A 1 79 ? 14.969 -1.373 -19.532 1.00 57.12 79 PRO A O 1
ATOM 639 N N . GLU A 1 80 ? 15.829 -3.387 -20.105 1.00 54.62 80 GLU A N 1
ATOM 640 C CA . GLU A 1 80 ? 16.870 -2.871 -20.992 1.00 54.62 80 GLU A CA 1
ATOM 641 C C . GLU A 1 80 ? 16.205 -1.870 -21.943 1.00 54.62 80 GLU A C 1
ATOM 643 O O . GLU A 1 80 ? 15.166 -2.205 -22.533 1.00 54.62 80 GLU A O 1
ATOM 648 N N . PRO A 1 81 ? 16.730 -0.638 -22.081 1.00 51.53 81 PRO A N 1
ATOM 649 C CA . PRO A 1 81 ? 16.115 0.359 -22.935 1.00 51.53 81 PRO A CA 1
ATOM 650 C C . PRO A 1 81 ? 16.076 -0.215 -24.347 1.00 51.53 81 PRO A C 1
ATOM 652 O O . PRO A 1 81 ? 17.093 -0.262 -25.040 1.00 51.53 81 PRO A O 1
ATOM 655 N N . SER A 1 82 ? 14.904 -0.691 -24.774 1.00 56.41 82 SER A N 1
ATOM 656 C CA . SER A 1 82 ? 14.709 -1.212 -26.116 1.00 56.41 82 SER A CA 1
ATOM 657 C C . SER A 1 82 ? 14.895 -0.027 -27.046 1.00 56.41 82 SER A C 1
ATOM 659 O O . SER A 1 82 ? 13.996 0.806 -27.189 1.00 56.41 82 SER A O 1
ATOM 661 N N . GLY A 1 83 ? 16.105 0.106 -27.590 1.00 54.31 83 GLY A N 1
ATOM 662 C CA . GLY A 1 83 ? 16.468 1.190 -28.479 1.00 54.31 83 GLY A CA 1
ATOM 663 C C . GLY A 1 83 ? 15.405 1.296 -29.559 1.00 54.31 83 GLY A C 1
ATOM 664 O O . GLY A 1 83 ? 15.178 0.352 -30.314 1.00 54.31 83 GLY A O 1
ATOM 665 N N . GLN A 1 84 ? 14.724 2.438 -29.616 1.00 57.09 84 GLN A N 1
ATOM 666 C CA . GLN A 1 84 ? 13.854 2.784 -30.727 1.00 57.09 84 GLN A CA 1
ATOM 667 C C . GLN A 1 84 ? 14.751 3.039 -31.944 1.00 57.09 84 GLN A C 1
ATOM 669 O O . GLN A 1 84 ? 15.059 4.173 -32.303 1.00 57.09 84 GLN A O 1
ATOM 674 N N . VAL A 1 85 ? 15.245 1.963 -32.552 1.00 59.94 85 VAL A N 1
ATOM 675 C CA . VAL A 1 85 ? 15.986 2.015 -33.805 1.00 59.94 85 VAL A CA 1
ATOM 676 C C . VAL A 1 85 ? 14.952 1.932 -34.918 1.00 59.94 85 VAL A C 1
ATOM 678 O O . VAL A 1 85 ? 14.388 0.869 -35.157 1.00 59.94 85 VAL A O 1
ATOM 681 N N . GLY A 1 86 ? 14.679 3.050 -35.595 1.00 57.34 86 GLY A N 1
ATOM 682 C CA . GLY A 1 86 ? 13.967 2.977 -36.875 1.00 57.34 86 GLY A CA 1
ATOM 683 C C . GLY A 1 86 ? 13.046 4.131 -37.244 1.00 57.34 86 GLY A C 1
ATOM 684 O O . GLY A 1 86 ? 11.910 3.886 -37.625 1.00 57.34 86 GLY A O 1
ATOM 685 N N . LEU A 1 87 ? 13.526 5.377 -37.219 1.00 57.16 87 LEU A N 1
ATOM 686 C CA . LEU A 1 87 ? 12.945 6.442 -38.060 1.00 57.16 87 LEU A CA 1
ATOM 687 C C . LEU A 1 87 ? 13.956 7.062 -39.038 1.00 57.16 87 LEU A C 1
ATOM 689 O O . LEU A 1 87 ? 13.584 7.876 -39.875 1.00 57.16 87 LEU A O 1
ATOM 693 N N . ALA A 1 88 ? 15.219 6.620 -39.016 1.00 57.31 88 ALA A N 1
ATOM 694 C CA . ALA A 1 88 ? 16.248 7.081 -39.951 1.00 57.31 88 ALA A CA 1
ATOM 695 C C . ALA A 1 88 ? 16.202 6.387 -41.332 1.00 57.31 88 ALA A C 1
ATOM 697 O O . ALA A 1 88 ? 16.992 6.722 -42.206 1.00 57.31 88 ALA A O 1
ATOM 698 N N . GLN A 1 89 ? 15.288 5.435 -41.559 1.00 54.66 89 GLN A N 1
ATOM 699 C CA . GLN A 1 89 ? 15.208 4.684 -42.822 1.00 54.66 89 GLN A CA 1
ATOM 700 C C . GLN A 1 89 ? 14.398 5.386 -43.930 1.00 54.66 89 GLN A C 1
ATOM 702 O O . GLN A 1 89 ? 14.338 4.879 -45.044 1.00 54.66 89 GLN A O 1
ATOM 707 N N . PHE A 1 90 ? 13.812 6.559 -43.658 1.00 60.38 90 PHE A N 1
ATOM 708 C CA . PHE A 1 90 ? 12.986 7.297 -44.627 1.00 60.38 90 PHE A CA 1
ATOM 709 C C . PHE A 1 90 ? 13.691 8.480 -45.314 1.00 60.38 90 PHE A C 1
ATOM 711 O O . PHE A 1 90 ? 13.075 9.141 -46.143 1.00 60.38 90 PHE A O 1
ATOM 718 N N . THR A 1 91 ? 14.967 8.762 -45.023 1.00 59.12 91 THR A N 1
ATOM 719 C CA . THR A 1 91 ? 15.703 9.884 -45.652 1.00 59.12 91 THR A CA 1
ATOM 720 C C . THR A 1 91 ? 16.659 9.468 -46.777 1.00 59.12 91 THR A C 1
ATOM 722 O O . THR A 1 91 ? 17.358 10.314 -47.325 1.00 59.12 91 THR A O 1
ATOM 725 N N . GLY A 1 92 ? 16.672 8.191 -47.169 1.00 58.22 92 GLY A N 1
ATOM 726 C CA . GLY A 1 92 ? 17.484 7.673 -48.277 1.00 58.22 92 GLY A CA 1
ATOM 727 C C . GLY A 1 92 ? 16.669 7.429 -49.546 1.00 58.22 92 GLY A C 1
ATOM 728 O O . GLY A 1 92 ? 16.530 6.284 -49.960 1.00 58.22 92 GLY A O 1
ATOM 729 N N . GLY A 1 93 ? 16.096 8.477 -50.133 1.00 43.84 93 GLY A N 1
ATOM 730 C CA . GLY A 1 93 ? 15.389 8.408 -51.414 1.00 43.84 93 GLY A CA 1
ATOM 731 C C . GLY A 1 93 ? 16.030 9.329 -52.442 1.00 43.84 93 GLY A C 1
ATOM 732 O O . GLY A 1 93 ? 15.498 10.398 -52.714 1.00 43.84 93 GLY A O 1
ATOM 733 N N . ASP A 1 94 ? 17.178 8.924 -52.979 1.00 58.59 94 ASP A N 1
ATOM 734 C CA . ASP A 1 94 ? 17.705 9.459 -54.233 1.00 58.59 94 ASP A CA 1
ATOM 735 C C . ASP A 1 94 ? 17.082 8.642 -55.370 1.00 58.59 94 ASP A C 1
ATOM 737 O O . ASP A 1 94 ? 17.253 7.420 -55.382 1.00 58.59 94 ASP A O 1
ATOM 741 N N . SER A 1 95 ? 16.305 9.274 -56.257 1.00 48.66 95 SER A N 1
ATOM 742 C CA . SER A 1 95 ? 16.094 8.848 -57.652 1.00 48.66 95 SER A CA 1
ATOM 743 C C . SER A 1 95 ? 15.171 9.807 -58.418 1.00 48.66 95 SER A C 1
ATOM 745 O O . SER A 1 95 ? 13.997 9.944 -58.067 1.00 48.66 95 SER A O 1
ATOM 747 N N . ALA A 1 96 ? 15.723 10.292 -59.540 1.00 41.69 96 ALA A N 1
ATOM 748 C CA . ALA A 1 96 ? 15.134 10.883 -60.755 1.00 41.69 96 ALA A CA 1
ATOM 749 C C . ALA A 1 96 ? 15.267 12.406 -60.919 1.00 41.69 96 ALA A C 1
ATOM 751 O O . ALA A 1 96 ? 14.476 13.166 -60.319 1.00 41.69 96 ALA A O 1
#

pLDDT: mean 78.71, std 15.02, range [40.78, 94.19]

Radius of gyration: 21.27 Å; chains: 1; bounding box: 33×45×72 Å

Organism: NCBI:txid1816183